Protein AF-A0A9Q9M0I2-F1 (afdb_monomer_lite)

pLDDT: mean 73.93, std 18.13, range [34.41, 91.62]

Radius of gyration: 21.25 Å; chains: 1; bounding box: 52×41×53 Å

Sequence (159 aa):
MTTYVATAPDGSEHTRKTDRTYSHAVLLEGKDGWTAVCFCGRLDLAQKKQGEHPGSIFVEVRELGATDADETKTEAAEYAEQANHEAEDAAEDDKPKLTISRLTEKLLMDETLGYAEIVDRVVAEFPDAKTTTRSVASVAAVLRKKGTPVPTRRKSAKS

Organism: NCBI:txid154981

Secondary structure (DSSP, 8-state):
-EEEEEE-TTS-EEEEEESS---EEEEEEETTEEEEEEEESSHHHHHHHHHHSTTEEEEEEEETT----------------------------SS----HHHHHHHHHT-TT--HHHHHHHHHHH-TT----HHHHHHHHHHHHHTT------PPPP--

Foldseek 3Di:
DWKKWFADPVRDIDIDDDPDDFFKWKWAQDPVGIDTPDTHNDPVVNVVVCVVHPRIDMGTMDTPPPDDDDDDDDDDDDDDDDDPDDDDDDDDDPDPDDDLLNQLVVVQQPPVDDLVNSQVVSCVVPVVDPDDSVNSVVSLVVCVVVVNPGDDDDPPDDD

Structure (mmCIF, N/CA/C/O backbone):
data_AF-A0A9Q9M0I2-F1
#
_entry.id   AF-A0A9Q9M0I2-F1
#
loop_
_atom_site.group_PDB
_atom_site.id
_atom_site.type_symbol
_atom_site.label_atom_id
_atom_site.label_alt_id
_atom_site.label_comp_id
_atom_site.label_asym_id
_atom_site.label_entity_id
_atom_site.label_seq_id
_atom_site.pdbx_PDB_ins_code
_atom_site.Cartn_x
_atom_site.Cartn_y
_atom_site.Cartn_z
_atom_site.occupancy
_atom_site.B_iso_or_equiv
_atom_site.auth_seq_id
_atom_site.auth_comp_id
_atom_site.auth_asym_id
_atom_site.auth_atom_id
_atom_site.pdbx_PDB_model_num
ATOM 1 N N . MET A 1 1 ? 19.546 -13.681 -3.321 1.00 73.75 1 MET A N 1
ATOM 2 C CA . MET A 1 1 ? 19.925 -12.263 -3.440 1.00 73.75 1 MET A CA 1
ATOM 3 C C . MET A 1 1 ? 19.512 -11.724 -4.795 1.00 73.75 1 MET A C 1
ATOM 5 O O . MET A 1 1 ? 20.138 -12.038 -5.802 1.00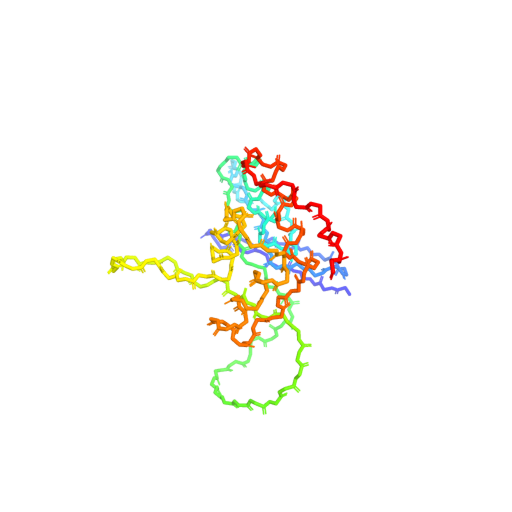 73.75 1 MET A O 1
ATOM 9 N N . THR A 1 2 ? 18.441 -10.948 -4.794 1.00 87.06 2 THR A N 1
ATOM 10 C CA . THR A 1 2 ? 17.834 -10.319 -5.963 1.00 87.06 2 THR A CA 1
ATOM 11 C C . THR A 1 2 ? 18.390 -8.907 -6.119 1.00 87.06 2 THR A C 1
ATOM 13 O O . THR A 1 2 ? 18.677 -8.226 -5.127 1.00 87.06 2 THR A O 1
ATOM 16 N N . THR A 1 3 ? 18.587 -8.470 -7.358 1.00 90.88 3 THR A N 1
ATOM 17 C CA . THR A 1 3 ? 18.963 -7.088 -7.664 1.00 90.88 3 THR A CA 1
ATOM 18 C C . THR A 1 3 ? 17.713 -6.350 -8.104 1.00 90.88 3 THR A C 1
ATOM 20 O O . THR A 1 3 ? 17.078 -6.739 -9.070 1.00 90.88 3 THR A O 1
ATOM 23 N N . TYR A 1 4 ? 17.367 -5.289 -7.397 1.00 89.44 4 TYR A N 1
ATOM 24 C CA . TYR A 1 4 ? 16.225 -4.435 -7.683 1.00 89.44 4 TYR A CA 1
ATOM 25 C C . TYR A 1 4 ? 16.685 -3.159 -8.391 1.00 89.44 4 TYR A C 1
ATOM 27 O O . TYR A 1 4 ? 17.732 -2.626 -8.024 1.00 89.44 4 TYR A O 1
ATOM 35 N N . VAL A 1 5 ? 15.916 -2.666 -9.363 1.00 91.56 5 VAL A N 1
ATOM 36 C CA . VAL A 1 5 ? 16.189 -1.459 -10.160 1.00 91.56 5 VAL A CA 1
ATOM 37 C C . VAL A 1 5 ? 15.023 -0.494 -10.037 1.00 91.56 5 VAL A C 1
ATOM 39 O O . VAL A 1 5 ? 13.878 -0.875 -10.268 1.00 91.56 5 VAL A O 1
ATOM 42 N N . ALA A 1 6 ? 15.328 0.750 -9.700 1.00 90.50 6 ALA A N 1
ATOM 43 C CA . ALA A 1 6 ? 14.416 1.879 -9.745 1.00 90.50 6 ALA A CA 1
ATOM 44 C C . ALA A 1 6 ? 14.877 2.832 -10.850 1.00 90.50 6 ALA A C 1
ATOM 46 O O . ALA A 1 6 ? 16.042 3.231 -10.851 1.00 90.50 6 ALA A O 1
ATOM 47 N N . THR A 1 7 ? 13.983 3.197 -11.763 1.00 91.12 7 THR A N 1
ATOM 48 C CA . THR A 1 7 ? 14.292 4.113 -12.868 1.00 91.12 7 THR A CA 1
ATOM 49 C C . THR A 1 7 ? 13.676 5.474 -12.578 1.00 91.12 7 THR A C 1
ATOM 51 O O . THR A 1 7 ? 12.480 5.577 -12.307 1.00 91.12 7 THR A O 1
ATOM 54 N N . ALA A 1 8 ? 14.500 6.514 -12.589 1.00 89.88 8 ALA A N 1
ATOM 55 C CA . ALA A 1 8 ? 14.071 7.892 -12.429 1.00 89.88 8 ALA A CA 1
ATOM 56 C C . ALA A 1 8 ? 13.437 8.446 -13.724 1.00 89.88 8 ALA A C 1
ATOM 58 O O . ALA A 1 8 ? 13.625 7.872 -14.799 1.00 89.88 8 ALA A O 1
ATOM 59 N N . PRO A 1 9 ? 12.715 9.583 -13.667 1.00 84.94 9 PRO A N 1
ATOM 60 C CA . PRO A 1 9 ? 12.066 10.188 -14.832 1.00 84.94 9 PRO A CA 1
ATOM 61 C C . PRO A 1 9 ? 13.034 10.629 -15.937 1.00 84.94 9 PRO A C 1
ATOM 63 O O . PRO A 1 9 ? 12.634 10.735 -17.091 1.00 84.94 9 PRO A O 1
ATOM 66 N N . ASP A 1 10 ? 14.300 10.882 -15.598 1.00 85.75 10 ASP A N 1
ATOM 67 C CA . ASP A 1 10 ? 15.369 11.206 -16.551 1.00 85.75 10 ASP A CA 1
ATOM 68 C C . ASP A 1 10 ? 16.002 9.958 -17.201 1.00 85.75 10 ASP A C 1
ATOM 70 O O . ASP A 1 10 ? 16.924 10.076 -18.007 1.00 85.75 10 ASP A O 1
ATOM 74 N N . GLY A 1 11 ? 15.516 8.762 -16.853 1.00 85.19 11 GLY A N 1
ATOM 75 C CA . GLY A 1 11 ? 16.044 7.479 -17.305 1.00 85.19 11 GLY A CA 1
ATOM 76 C C . GLY A 1 11 ? 17.238 6.970 -16.496 1.00 85.19 11 GLY A C 1
ATOM 77 O O . GLY A 1 11 ? 17.747 5.891 -16.803 1.00 85.19 11 GLY A O 1
ATOM 78 N N . SER A 1 12 ? 17.694 7.693 -15.467 1.00 86.38 12 SER A N 1
ATOM 79 C CA . SER A 1 12 ? 18.772 7.212 -14.601 1.00 86.38 12 SER A CA 1
ATOM 80 C C . SER A 1 12 ? 18.313 6.016 -13.759 1.00 86.38 12 SER A C 1
ATOM 82 O O . SER A 1 12 ? 17.190 5.966 -13.254 1.00 86.38 12 SER A O 1
ATOM 84 N N . GLU A 1 13 ? 19.175 5.007 -13.632 1.00 91.44 13 GLU A N 1
ATOM 85 C CA . GLU A 1 13 ? 18.857 3.770 -12.918 1.00 91.44 13 GLU A CA 1
ATOM 86 C C . GLU A 1 13 ? 19.572 3.694 -11.567 1.00 91.44 13 GLU A C 1
ATOM 88 O O . GLU A 1 13 ? 20.779 3.918 -11.450 1.00 91.44 13 GLU A O 1
ATOM 93 N N . HIS A 1 14 ? 18.831 3.289 -10.539 1.00 89.06 14 HIS A N 1
ATOM 94 C CA . HIS A 1 14 ? 19.342 3.047 -9.197 1.00 89.06 14 HIS A CA 1
ATOM 95 C C . HIS A 1 14 ? 19.117 1.598 -8.795 1.00 89.06 14 HIS A C 1
ATOM 97 O O . HIS A 1 14 ? 17.990 1.105 -8.818 1.00 89.06 14 HIS A O 1
ATOM 103 N N . THR A 1 15 ? 20.182 0.916 -8.374 1.00 91.62 15 THR A N 1
ATOM 104 C CA . THR A 1 15 ? 20.125 -0.515 -8.072 1.00 91.62 15 THR A CA 1
ATOM 105 C C . THR A 1 15 ? 20.346 -0.825 -6.598 1.00 91.62 15 THR A C 1
ATOM 107 O O . THR A 1 15 ? 21.097 -0.149 -5.892 1.00 91.62 15 THR A O 1
ATOM 110 N N . ARG A 1 16 ? 19.691 -1.883 -6.110 1.00 87.56 16 ARG A N 1
ATOM 111 C CA . ARG A 1 16 ? 19.895 -2.411 -4.759 1.00 87.56 16 ARG A CA 1
ATOM 112 C C . ARG A 1 16 ? 19.866 -3.929 -4.747 1.00 87.56 16 ARG A C 1
ATOM 114 O O . ARG A 1 16 ? 18.861 -4.547 -5.077 1.00 87.56 16 ARG A O 1
ATOM 121 N N . LYS A 1 17 ? 20.958 -4.534 -4.282 1.00 90.12 17 LYS A N 1
ATOM 122 C CA . LYS A 1 17 ? 21.069 -5.983 -4.102 1.00 90.12 17 LYS A CA 1
ATOM 123 C C . LYS A 1 17 ? 20.639 -6.376 -2.688 1.00 90.12 17 LYS A C 1
ATOM 125 O O . LYS A 1 17 ? 21.165 -5.839 -1.712 1.00 90.12 17 LYS A O 1
ATOM 130 N N . THR A 1 18 ? 19.689 -7.294 -2.549 1.00 86.81 18 THR A N 1
ATOM 131 C CA . THR A 1 18 ? 19.194 -7.741 -1.238 1.00 86.81 18 THR A CA 1
ATOM 132 C C . THR A 1 18 ? 18.500 -9.102 -1.321 1.00 86.81 18 THR A C 1
ATOM 134 O O . THR A 1 18 ? 18.158 -9.568 -2.401 1.00 86.81 18 THR A O 1
ATOM 137 N N . ASP A 1 19 ? 18.279 -9.754 -0.184 1.00 86.56 19 ASP A N 1
ATOM 138 C CA . ASP A 1 19 ? 17.409 -10.934 -0.074 1.00 86.56 19 ASP A CA 1
ATOM 139 C C . ASP A 1 19 ? 15.972 -10.566 0.338 1.00 86.56 19 ASP A C 1
ATOM 141 O O . ASP A 1 19 ? 15.131 -11.440 0.515 1.00 86.56 19 ASP A O 1
ATOM 145 N N . ARG A 1 20 ? 15.683 -9.269 0.522 1.00 85.06 20 ARG A N 1
ATOM 146 C CA . ARG A 1 20 ? 14.341 -8.757 0.824 1.00 85.06 20 ARG A CA 1
ATOM 147 C C . ARG A 1 20 ? 13.602 -8.385 -0.453 1.00 85.06 20 ARG A C 1
ATOM 149 O O . ARG A 1 20 ? 14.201 -7.807 -1.349 1.00 85.06 20 ARG A O 1
ATOM 156 N N . THR A 1 21 ? 12.295 -8.609 -0.477 1.00 86.50 21 THR A N 1
ATOM 157 C CA . THR A 1 21 ? 11.451 -8.192 -1.597 1.00 86.50 21 THR A CA 1
ATOM 158 C C . THR A 1 21 ? 11.156 -6.697 -1.538 1.00 86.50 21 THR A C 1
ATOM 160 O O . THR A 1 21 ? 10.686 -6.181 -0.516 1.00 86.50 21 THR A O 1
ATOM 163 N N . TYR A 1 22 ? 11.431 -6.003 -2.639 1.00 86.75 22 TYR A N 1
ATOM 164 C CA . TYR A 1 22 ? 11.106 -4.597 -2.826 1.00 86.75 22 TYR A CA 1
ATOM 165 C C . TYR A 1 22 ? 10.186 -4.426 -4.028 1.00 86.75 22 TYR A C 1
ATOM 167 O O . TYR A 1 22 ? 10.393 -5.028 -5.068 1.00 86.75 22 TYR A O 1
ATOM 175 N N . SER A 1 23 ? 9.173 -3.586 -3.856 1.00 87.50 23 SER A N 1
ATOM 176 C CA . SER A 1 23 ? 8.171 -3.267 -4.884 1.00 87.50 23 SER A CA 1
ATOM 177 C C . SER A 1 23 ? 8.286 -1.820 -5.363 1.00 87.50 23 SER A C 1
ATOM 179 O O . SER A 1 23 ? 7.927 -1.500 -6.483 1.00 87.50 23 SER A O 1
ATOM 181 N N . HIS A 1 24 ? 8.776 -0.935 -4.490 1.00 91.50 24 HIS A N 1
ATOM 182 C CA . HIS A 1 24 ? 8.769 0.509 -4.688 1.00 91.50 24 HIS A CA 1
ATOM 183 C C . HIS A 1 24 ? 10.096 1.108 -4.217 1.00 91.50 24 HIS A C 1
ATOM 185 O O . HIS A 1 24 ? 10.725 0.590 -3.291 1.00 91.50 24 HIS A O 1
ATOM 191 N N . ALA A 1 25 ? 10.511 2.218 -4.810 1.00 91.50 25 ALA A N 1
ATOM 192 C CA . ALA A 1 25 ? 11.647 3.012 -4.365 1.00 91.50 25 ALA A CA 1
ATOM 193 C C . ALA A 1 25 ? 11.257 4.483 -4.317 1.00 91.50 25 ALA A C 1
ATOM 195 O O . ALA A 1 25 ? 10.464 4.936 -5.130 1.00 91.50 25 ALA A O 1
ATOM 196 N N . VAL A 1 26 ? 11.810 5.218 -3.358 1.00 91.19 26 VAL A N 1
ATOM 197 C CA . VAL A 1 26 ? 11.640 6.669 -3.255 1.00 91.19 26 VAL A CA 1
ATOM 198 C C . VAL A 1 26 ? 12.889 7.323 -3.816 1.00 91.19 26 VAL A C 1
ATOM 200 O O . VAL A 1 26 ? 13.991 7.058 -3.327 1.00 91.19 26 VAL A O 1
ATOM 203 N N . LEU A 1 27 ? 12.704 8.155 -4.834 1.00 91.56 27 LEU A N 1
ATOM 204 C CA . LEU A 1 27 ? 13.754 8.898 -5.511 1.00 91.56 27 LEU A CA 1
ATOM 205 C C . LEU A 1 27 ? 13.605 10.385 -5.204 1.00 91.56 27 LEU A C 1
ATOM 207 O O . LEU A 1 27 ? 12.494 10.907 -5.174 1.00 91.56 27 LEU A O 1
ATOM 211 N N . LEU A 1 28 ? 14.720 11.066 -4.979 1.00 90.62 28 LEU A N 1
ATOM 212 C CA . LEU A 1 28 ? 14.764 12.499 -4.720 1.00 90.62 28 LEU A CA 1
ATOM 213 C C . LEU A 1 28 ? 15.649 13.176 -5.759 1.00 90.62 28 LEU A C 1
ATOM 215 O O . LEU A 1 28 ? 16.792 12.759 -5.965 1.00 90.62 28 LEU A O 1
ATOM 219 N N . GLU A 1 29 ? 15.118 14.225 -6.378 1.00 88.94 29 GLU A N 1
ATOM 220 C CA . GLU A 1 29 ? 15.871 15.091 -7.277 1.00 88.94 29 GLU A CA 1
ATOM 221 C C . GLU A 1 29 ? 16.819 15.980 -6.459 1.00 88.94 29 GLU A C 1
ATOM 223 O O . GLU A 1 29 ? 16.404 16.762 -5.600 1.00 88.94 29 GLU A O 1
ATOM 228 N N . GLY A 1 30 ? 18.118 15.811 -6.689 1.00 85.25 30 GLY A N 1
ATOM 229 C CA . GLY A 1 30 ? 19.178 16.626 -6.116 1.00 85.25 30 GLY A CA 1
ATOM 230 C C . GLY A 1 30 ? 19.831 17.527 -7.162 1.00 85.25 30 GLY A C 1
ATOM 231 O O . GLY A 1 30 ? 19.490 17.517 -8.340 1.00 85.25 30 GLY A O 1
ATOM 232 N N . LYS A 1 31 ? 20.837 18.295 -6.732 1.00 82.44 31 LYS A N 1
ATOM 233 C CA . LYS A 1 31 ? 21.623 19.165 -7.629 1.00 82.44 31 LYS A CA 1
ATOM 234 C C . LYS A 1 31 ? 22.406 18.386 -8.690 1.00 82.44 31 LYS A C 1
ATOM 236 O O . LYS A 1 31 ? 22.681 18.930 -9.751 1.00 82.44 31 LYS A O 1
ATOM 241 N N . ASP A 1 32 ? 22.740 17.136 -8.385 1.00 83.62 32 ASP A N 1
ATOM 242 C CA . ASP A 1 32 ? 23.545 16.242 -9.220 1.00 83.62 32 ASP A CA 1
ATOM 243 C C . ASP A 1 32 ? 22.687 15.169 -9.924 1.00 83.62 32 ASP A C 1
ATOM 245 O O . ASP A 1 32 ? 23.218 14.167 -10.400 1.00 83.62 32 ASP A O 1
ATOM 249 N N . GLY A 1 33 ? 21.362 15.365 -9.976 1.00 85.69 33 GLY A N 1
ATOM 250 C CA . GLY A 1 33 ? 20.400 14.429 -10.561 1.00 85.69 33 GLY A CA 1
ATOM 251 C C . GLY A 1 33 ? 19.592 13.650 -9.523 1.00 85.69 33 GLY A C 1
ATOM 252 O O . GLY A 1 33 ? 19.552 13.994 -8.337 1.00 85.69 33 GLY A O 1
ATOM 253 N N . TRP A 1 34 ? 18.907 12.603 -9.979 1.00 89.62 34 TRP A N 1
ATOM 254 C CA . TRP A 1 34 ? 18.066 11.768 -9.125 1.00 89.62 34 TRP A CA 1
ATOM 255 C C . TRP A 1 34 ? 18.897 10.859 -8.222 1.00 89.62 34 TRP A C 1
ATOM 257 O O . TRP A 1 34 ? 19.976 10.386 -8.577 1.00 89.62 34 TRP A O 1
ATOM 267 N N . THR A 1 35 ? 18.394 10.623 -7.011 1.00 89.25 35 THR A N 1
ATOM 268 C CA . THR A 1 35 ? 19.036 9.751 -6.024 1.00 89.25 35 THR A CA 1
ATOM 269 C C . THR A 1 35 ? 18.016 8.851 -5.345 1.00 89.25 35 THR A C 1
ATOM 271 O O . THR A 1 35 ? 16.942 9.299 -4.947 1.00 89.25 35 THR A O 1
ATOM 274 N N . ALA A 1 36 ? 18.349 7.571 -5.168 1.00 88.56 36 ALA A N 1
ATOM 275 C CA . ALA A 1 36 ? 17.497 6.644 -4.431 1.00 88.56 36 ALA A CA 1
ATOM 276 C C . ALA A 1 36 ? 17.643 6.828 -2.916 1.00 88.56 36 ALA A C 1
ATOM 278 O O . ALA A 1 36 ? 18.658 6.473 -2.319 1.00 88.56 36 ALA A O 1
ATOM 279 N N . VAL A 1 37 ? 16.584 7.332 -2.286 1.00 88.75 37 VAL A N 1
ATOM 280 C CA . VAL A 1 37 ? 16.507 7.560 -0.839 1.00 88.75 37 VAL A CA 1
ATOM 281 C C . VAL A 1 37 ? 16.220 6.259 -0.098 1.00 88.75 37 VAL A C 1
ATOM 283 O O . VAL A 1 37 ? 16.854 5.946 0.912 1.00 88.75 37 VAL A O 1
ATOM 286 N N . CYS A 1 38 ? 15.254 5.471 -0.577 1.00 89.00 38 CYS A N 1
ATOM 287 C CA . CYS A 1 38 ? 14.963 4.168 0.010 1.00 89.00 38 CYS A CA 1
ATOM 288 C C . CYS A 1 38 ? 14.290 3.204 -0.970 1.00 89.00 38 CYS A C 1
ATOM 290 O O . CYS A 1 38 ? 13.665 3.616 -1.937 1.00 89.00 38 CYS A O 1
ATOM 292 N N . PHE A 1 39 ? 14.389 1.909 -0.663 1.00 90.06 39 PHE A N 1
ATOM 293 C CA . PHE A 1 39 ? 13.610 0.847 -1.302 1.00 90.06 39 PHE A CA 1
ATOM 294 C C . PHE A 1 39 ? 12.639 0.271 -0.270 1.00 90.06 39 PHE A C 1
ATOM 296 O O . PHE A 1 39 ? 13.025 0.014 0.877 1.00 90.06 39 PHE A O 1
ATOM 303 N N . CYS A 1 40 ? 11.391 0.080 -0.683 1.00 89.44 40 CYS A N 1
ATOM 304 C CA . CYS A 1 40 ? 10.254 -0.301 0.138 1.00 89.44 40 CYS A CA 1
ATOM 305 C C . CYS A 1 40 ? 9.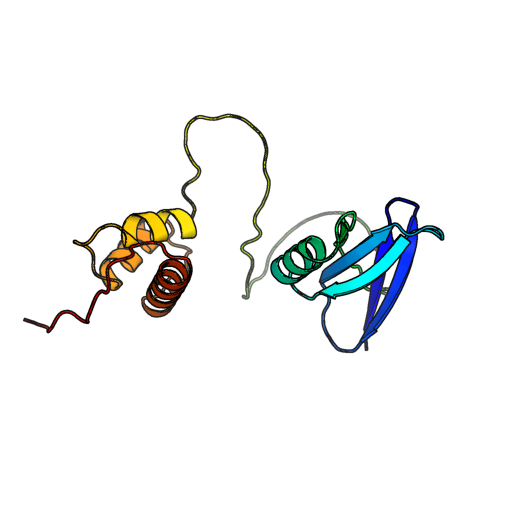504 -1.491 -0.481 1.00 89.44 40 CYS A C 1
ATOM 307 O O . CYS A 1 40 ? 9.225 -1.539 -1.676 1.00 89.44 40 CYS A O 1
ATOM 309 N N . GLY A 1 41 ? 9.149 -2.467 0.356 1.00 84.75 41 GLY A N 1
ATOM 310 C CA . GLY A 1 41 ? 8.356 -3.635 -0.055 1.00 84.75 41 GLY A CA 1
ATOM 311 C C . GLY A 1 41 ? 6.843 -3.403 -0.024 1.00 84.75 41 GLY A C 1
ATOM 312 O O . GLY A 1 41 ? 6.090 -4.343 -0.222 1.00 84.75 41 GLY A O 1
ATOM 313 N N . ARG A 1 42 ? 6.393 -2.186 0.312 1.00 84.12 42 ARG A N 1
ATOM 314 C CA . ARG A 1 42 ? 4.976 -1.803 0.381 1.00 84.12 42 ARG A CA 1
ATOM 315 C C . ARG A 1 42 ? 4.793 -0.352 -0.044 1.00 84.12 42 ARG A C 1
ATOM 317 O O . ARG A 1 42 ? 5.613 0.488 0.344 1.00 84.12 42 ARG A O 1
ATOM 324 N N . LEU A 1 43 ? 3.693 -0.076 -0.741 1.00 81.75 43 LEU A N 1
ATOM 325 C CA . LEU A 1 43 ? 3.318 1.259 -1.208 1.00 81.75 43 LEU A CA 1
ATOM 326 C C . LEU A 1 43 ? 3.134 2.245 -0.044 1.00 81.75 43 LEU A C 1
ATOM 328 O O . LEU A 1 43 ? 3.750 3.306 -0.050 1.00 81.75 43 LEU A O 1
ATOM 332 N N . ASP A 1 44 ? 2.422 1.855 1.019 1.00 85.25 44 ASP A N 1
ATOM 333 C CA . ASP A 1 44 ? 2.204 2.713 2.201 1.00 85.25 44 ASP A CA 1
ATOM 334 C C . ASP A 1 44 ? 3.513 3.221 2.823 1.00 85.25 44 ASP A C 1
ATOM 336 O O . ASP A 1 44 ? 3.611 4.342 3.327 1.00 85.25 44 ASP A O 1
ATOM 340 N N . LEU A 1 45 ? 4.540 2.363 2.831 1.00 83.62 45 LEU A N 1
ATOM 341 C CA . LEU A 1 45 ? 5.839 2.705 3.398 1.00 83.62 45 LEU A CA 1
ATOM 342 C C . LEU A 1 45 ? 6.599 3.664 2.479 1.00 83.62 45 LEU A C 1
ATOM 344 O O . LEU A 1 45 ? 7.249 4.577 2.985 1.00 83.62 45 LEU A O 1
ATOM 348 N N . ALA A 1 46 ? 6.486 3.476 1.161 1.00 85.38 46 ALA A N 1
ATOM 349 C CA . ALA A 1 46 ? 7.055 4.379 0.169 1.00 85.38 46 ALA A CA 1
ATOM 350 C C . ALA A 1 46 ? 6.392 5.762 0.237 1.00 85.38 46 ALA A C 1
ATOM 352 O O . ALA A 1 46 ? 7.103 6.753 0.348 1.00 85.38 46 ALA A O 1
ATOM 353 N N . GLN A 1 47 ? 5.060 5.838 0.299 1.00 85.06 47 GLN A N 1
ATOM 354 C CA . GLN A 1 47 ? 4.320 7.100 0.430 1.00 85.06 47 GLN A CA 1
ATOM 355 C C . GLN A 1 47 ? 4.638 7.828 1.739 1.00 85.06 47 GLN A C 1
ATOM 357 O O . GLN A 1 47 ? 4.879 9.035 1.752 1.00 85.06 47 GLN A O 1
ATOM 362 N N . LYS A 1 48 ? 4.719 7.094 2.857 1.00 86.94 48 LYS A N 1
ATOM 363 C CA . LYS A 1 48 ? 5.157 7.683 4.128 1.00 86.94 48 LYS A CA 1
ATOM 364 C C . LYS A 1 48 ? 6.558 8.285 4.005 1.00 86.94 48 LYS A C 1
ATOM 366 O O . LYS A 1 48 ? 6.794 9.381 4.502 1.00 86.94 48 LYS A O 1
ATOM 371 N N . LYS A 1 49 ? 7.481 7.564 3.364 1.00 83.81 49 LYS A N 1
ATOM 372 C CA . LYS A 1 49 ? 8.853 8.030 3.146 1.00 83.81 49 LYS A CA 1
ATOM 373 C C . LYS A 1 49 ? 8.903 9.213 2.187 1.00 83.81 49 LYS A C 1
ATOM 375 O O . LYS A 1 49 ? 9.642 10.149 2.450 1.00 83.81 49 LYS A O 1
ATOM 380 N N . GLN A 1 50 ? 8.071 9.226 1.155 1.00 83.56 50 GLN A N 1
ATOM 381 C CA . GLN A 1 50 ? 7.930 10.363 0.255 1.00 83.56 50 GLN A CA 1
ATOM 382 C C . GLN A 1 50 ? 7.506 11.630 1.015 1.00 83.56 50 GLN A C 1
ATOM 384 O O . GLN A 1 50 ? 8.095 12.689 0.831 1.00 83.56 50 GLN A O 1
ATOM 389 N N . GLY A 1 51 ? 6.550 11.515 1.943 1.00 81.81 51 GLY A N 1
ATOM 390 C CA . GLY A 1 51 ? 6.124 12.635 2.789 1.00 81.81 51 GLY A CA 1
ATOM 391 C C . GLY A 1 51 ? 7.221 13.193 3.710 1.00 81.81 51 GLY A C 1
ATOM 392 O O . GLY A 1 51 ? 7.157 14.357 4.095 1.00 81.81 51 GLY A O 1
ATOM 393 N N . GLU A 1 52 ? 8.241 12.396 4.046 1.00 89.62 52 GLU A N 1
ATOM 394 C CA . GLU A 1 52 ? 9.420 12.844 4.807 1.00 89.62 52 GLU A CA 1
ATOM 395 C C . GLU A 1 52 ? 10.435 13.603 3.921 1.00 89.62 52 GLU A C 1
ATOM 397 O O . GLU A 1 52 ? 11.293 14.315 4.446 1.00 89.62 52 GLU A O 1
ATOM 402 N N . HIS A 1 53 ? 10.330 13.486 2.591 1.00 82.25 53 HIS A N 1
ATOM 403 C CA . HIS A 1 53 ? 11.259 14.056 1.614 1.00 82.25 53 HIS A CA 1
ATOM 404 C C . HIS A 1 53 ? 10.509 14.916 0.576 1.00 82.25 53 HIS A C 1
ATOM 406 O O . HIS A 1 53 ? 10.108 14.406 -0.474 1.00 82.25 53 HIS A O 1
ATOM 412 N N . PRO A 1 54 ? 10.306 16.224 0.824 1.00 82.00 54 PRO A N 1
ATOM 413 C CA . PRO A 1 54 ? 9.621 17.097 -0.128 1.00 82.00 54 PRO A CA 1
ATOM 414 C C . PRO A 1 54 ? 10.368 17.139 -1.469 1.00 82.00 54 PRO A C 1
ATOM 416 O O . PRO A 1 54 ? 11.588 17.282 -1.494 1.00 82.00 54 PRO A O 1
ATOM 419 N N . GLY A 1 55 ? 9.630 16.998 -2.574 1.00 81.75 55 GLY A N 1
ATOM 420 C CA . GLY A 1 55 ? 10.203 16.890 -3.923 1.00 81.75 55 GLY A CA 1
ATOM 421 C C . GLY A 1 55 ? 10.648 15.477 -4.315 1.00 81.75 55 GLY A C 1
ATOM 422 O O . GLY A 1 55 ? 11.180 15.290 -5.403 1.00 81.75 55 GLY A O 1
ATOM 423 N N . SER A 1 56 ? 10.428 14.475 -3.458 1.00 87.50 56 SER A N 1
ATOM 424 C CA . SER A 1 56 ? 10.634 13.078 -3.838 1.00 87.50 56 SER A CA 1
ATOM 425 C C . SER A 1 56 ? 9.433 12.497 -4.582 1.00 87.50 56 SER A C 1
ATOM 427 O O . SER A 1 56 ? 8.276 12.873 -4.365 1.00 87.50 56 SER A O 1
ATOM 429 N N . ILE A 1 57 ? 9.724 11.528 -5.437 1.00 83.94 57 ILE A N 1
ATOM 430 C CA . ILE A 1 57 ? 8.749 10.670 -6.103 1.00 83.94 57 ILE A CA 1
ATOM 431 C C . ILE A 1 57 ? 8.928 9.247 -5.591 1.00 83.94 57 ILE A C 1
ATOM 433 O O . ILE A 1 57 ? 10.000 8.886 -5.100 1.00 83.94 57 ILE A O 1
ATOM 437 N N . PHE A 1 58 ? 7.908 8.414 -5.741 1.00 87.12 58 PHE A N 1
ATOM 438 C CA . PHE A 1 58 ? 8.100 6.973 -5.668 1.00 87.12 58 PHE A CA 1
ATOM 439 C C . PHE A 1 58 ? 7.931 6.366 -7.058 1.00 87.12 58 PHE A C 1
ATOM 441 O O . PHE A 1 58 ? 7.131 6.844 -7.856 1.00 87.12 58 PHE A O 1
ATOM 448 N N . VAL A 1 59 ? 8.704 5.323 -7.336 1.00 86.75 59 VAL A N 1
ATOM 449 C CA . VAL A 1 59 ? 8.664 4.562 -8.585 1.00 86.75 59 VAL A CA 1
ATOM 450 C C . VAL A 1 59 ? 8.548 3.080 -8.269 1.00 86.75 59 VAL A C 1
ATOM 452 O O . VAL A 1 59 ? 9.004 2.624 -7.212 1.00 86.75 59 VAL A O 1
ATOM 455 N N . GLU A 1 60 ? 7.940 2.332 -9.180 1.00 87.81 60 GLU A N 1
ATOM 456 C CA . GLU A 1 60 ? 7.956 0.877 -9.119 1.00 87.81 60 GLU A CA 1
ATOM 457 C C . GLU A 1 60 ? 9.361 0.346 -9.382 1.00 87.81 60 GLU A C 1
ATOM 459 O O . GLU A 1 60 ? 10.174 0.938 -10.096 1.00 87.81 60 GLU A O 1
ATOM 464 N N . VAL A 1 61 ? 9.658 -0.774 -8.738 1.00 88.00 61 VAL A N 1
ATOM 465 C CA . VAL A 1 61 ? 10.975 -1.386 -8.770 1.00 88.00 61 VAL A CA 1
ATOM 466 C C . VAL A 1 61 ? 10.874 -2.716 -9.486 1.00 88.00 61 VAL A C 1
ATOM 468 O O . VAL A 1 61 ? 10.079 -3.572 -9.109 1.00 88.00 61 VAL A O 1
ATOM 471 N N . ARG A 1 62 ? 11.741 -2.908 -10.476 1.00 87.31 62 ARG A N 1
ATOM 472 C CA . ARG A 1 62 ? 11.851 -4.155 -11.236 1.00 87.31 62 ARG A CA 1
ATOM 473 C C . ARG A 1 62 ? 13.037 -4.986 -10.770 1.00 87.31 62 ARG A C 1
ATOM 475 O O . ARG A 1 62 ? 14.040 -4.450 -10.300 1.00 87.31 62 ARG A O 1
ATOM 482 N N . GLU A 1 63 ? 12.950 -6.299 -10.913 1.00 88.50 63 GLU A N 1
ATOM 483 C CA . GLU A 1 63 ? 14.070 -7.199 -10.636 1.00 88.50 63 GLU A CA 1
ATOM 484 C C . GLU A 1 63 ? 14.998 -7.269 -11.860 1.00 88.50 63 GLU A C 1
ATOM 486 O O . GLU A 1 63 ? 14.583 -7.658 -12.950 1.00 88.50 63 GLU A O 1
ATOM 491 N N . LEU A 1 64 ? 16.270 -6.889 -11.696 1.00 76.50 64 LEU A N 1
ATOM 492 C CA . LEU A 1 64 ? 17.301 -7.000 -12.729 1.00 76.50 64 LEU A CA 1
ATOM 493 C C . LEU A 1 64 ? 17.607 -8.488 -12.959 1.00 76.50 64 LEU A C 1
ATOM 495 O O . LEU A 1 64 ? 18.351 -9.100 -12.188 1.00 76.50 64 LEU A O 1
ATOM 499 N N . GLY A 1 65 ? 17.008 -9.063 -14.003 1.00 58.81 65 GLY A N 1
ATOM 500 C CA . GLY A 1 65 ? 17.106 -10.489 -14.332 1.00 58.81 65 GLY A CA 1
ATOM 501 C C . GLY A 1 65 ? 15.764 -11.176 -14.591 1.00 58.81 65 GLY A C 1
ATOM 502 O O . GLY A 1 65 ? 15.768 -12.324 -15.026 1.00 58.81 65 GLY A O 1
ATOM 503 N N . ALA A 1 66 ? 14.634 -10.489 -14.386 1.00 51.06 66 ALA A N 1
ATOM 504 C CA . ALA A 1 66 ? 13.383 -10.878 -15.023 1.00 51.06 66 ALA A CA 1
ATOM 505 C C . ALA A 1 66 ? 13.530 -10.573 -16.518 1.00 51.06 66 ALA A C 1
ATOM 507 O O . ALA A 1 66 ? 13.453 -9.425 -16.943 1.00 51.06 66 ALA A O 1
ATOM 508 N N . THR A 1 67 ? 13.889 -11.584 -17.304 1.00 37.19 67 THR A N 1
ATOM 509 C CA . THR A 1 67 ? 13.927 -11.474 -18.759 1.00 37.19 67 THR A CA 1
ATOM 510 C C . THR A 1 67 ? 12.520 -11.160 -19.249 1.00 37.19 67 THR A C 1
ATOM 512 O O . THR A 1 67 ? 11.650 -12.027 -19.185 1.00 37.19 67 THR A O 1
ATOM 515 N N . ASP A 1 68 ? 12.315 -9.933 -19.723 1.00 42.72 68 ASP A N 1
ATOM 516 C CA . ASP A 1 68 ? 11.234 -9.574 -20.635 1.00 42.72 68 ASP A CA 1
ATOM 517 C C . ASP A 1 68 ? 11.224 -10.580 -21.794 1.00 42.72 68 ASP A C 1
ATOM 519 O O . ASP A 1 68 ? 12.104 -10.583 -22.657 1.00 42.72 68 ASP A O 1
ATOM 523 N N . ALA A 1 69 ? 10.243 -11.473 -21.771 1.00 38.53 69 ALA A N 1
ATOM 524 C CA . ALA A 1 69 ? 9.842 -12.284 -22.902 1.00 38.53 69 ALA A CA 1
ATOM 525 C C . ALA A 1 69 ? 8.325 -12.149 -23.024 1.00 38.53 69 ALA A C 1
ATOM 527 O O . ALA A 1 69 ? 7.587 -12.944 -22.456 1.00 38.53 69 ALA A O 1
ATOM 528 N N . ASP A 1 70 ? 7.945 -11.083 -23.726 1.00 39.75 70 ASP A N 1
ATOM 529 C CA . ASP A 1 70 ? 6.914 -11.028 -24.764 1.00 39.75 70 ASP A CA 1
ATOM 530 C C . ASP A 1 70 ? 5.459 -11.418 -24.434 1.00 39.75 70 ASP A C 1
ATOM 532 O O . ASP A 1 70 ? 5.119 -12.168 -23.525 1.00 39.75 70 ASP A O 1
ATOM 536 N N . GLU A 1 71 ? 4.573 -10.810 -25.206 1.00 49.75 71 GLU A N 1
ATOM 537 C CA . GLU A 1 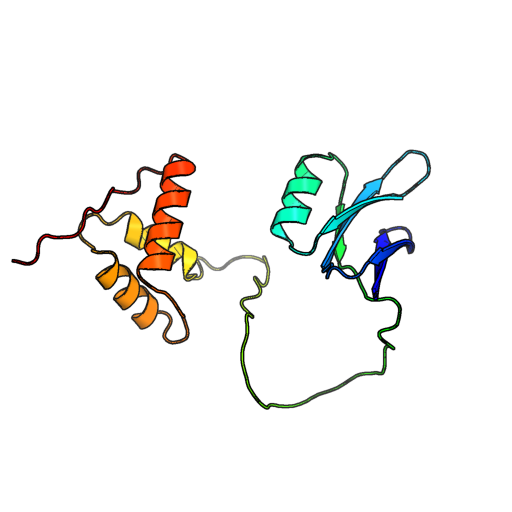71 ? 3.160 -10.593 -24.958 1.00 49.75 71 GLU A CA 1
ATOM 538 C C . GLU A 1 71 ? 2.268 -11.856 -24.937 1.00 49.75 71 GLU A C 1
ATOM 540 O O . GLU A 1 71 ? 2.545 -12.905 -25.513 1.00 49.75 71 GLU A O 1
ATOM 545 N N . THR A 1 72 ? 1.048 -11.629 -24.434 1.00 39.94 72 THR A N 1
ATOM 546 C CA . THR A 1 72 ? -0.223 -12.323 -24.732 1.00 39.94 72 THR A CA 1
ATOM 547 C C . THR A 1 72 ? -0.596 -13.633 -24.008 1.00 39.94 72 THR A C 1
ATOM 549 O O . THR A 1 72 ? -0.279 -14.739 -24.420 1.00 39.94 72 THR A O 1
ATOM 552 N N . LYS A 1 73 ? -1.557 -13.447 -23.087 1.00 43.09 73 LYS A N 1
ATOM 553 C CA . LYS A 1 73 ? -2.886 -14.095 -23.053 1.00 43.09 73 LYS A CA 1
ATOM 554 C C . LYS A 1 73 ? -3.025 -15.525 -22.478 1.00 43.09 73 LYS A C 1
ATOM 556 O O . LYS A 1 73 ? -2.544 -16.514 -23.014 1.00 43.09 73 LYS A O 1
ATOM 561 N N . THR A 1 74 ? -3.958 -15.570 -21.519 1.00 43.44 74 THR A N 1
ATOM 562 C CA . THR A 1 74 ? -4.889 -16.644 -21.102 1.00 43.44 74 THR A CA 1
ATOM 563 C C . THR A 1 74 ? -4.481 -17.701 -20.065 1.00 43.44 74 THR A C 1
ATOM 565 O O . THR A 1 74 ? -3.726 -18.623 -20.331 1.00 43.44 74 THR A O 1
ATOM 568 N N . GLU A 1 75 ? -5.190 -17.571 -18.934 1.00 41.72 75 GLU A N 1
ATOM 569 C CA . GLU A 1 75 ? -5.919 -18.592 -18.160 1.00 41.72 75 GLU A CA 1
ATOM 570 C C . GLU A 1 75 ? -5.196 -19.529 -17.170 1.00 41.72 75 GLU A C 1
ATOM 572 O O . GLU A 1 75 ? -4.553 -20.508 -17.518 1.00 41.72 75 GLU A O 1
ATOM 577 N N . ALA A 1 76 ? -5.484 -19.229 -15.894 1.00 44.00 76 ALA A N 1
ATOM 578 C CA . ALA A 1 76 ? -6.113 -20.109 -14.904 1.00 44.00 76 ALA A CA 1
ATOM 579 C C . ALA A 1 76 ? -5.388 -21.395 -14.460 1.00 44.00 76 ALA A C 1
ATOM 581 O O . ALA A 1 76 ? -5.470 -22.430 -15.109 1.00 44.00 76 ALA A O 1
ATOM 582 N N . ALA A 1 77 ? -4.851 -21.351 -13.233 1.00 34.41 77 ALA A N 1
ATOM 583 C CA . ALA A 1 77 ? -5.227 -22.267 -12.145 1.00 34.41 77 ALA A CA 1
ATOM 584 C C . ALA A 1 77 ? -4.600 -21.809 -10.809 1.00 34.41 77 ALA A C 1
ATOM 586 O O . ALA A 1 77 ? -3.415 -21.987 -10.552 1.00 34.41 77 ALA A O 1
ATOM 587 N N . GLU A 1 78 ? -5.427 -21.143 -10.005 1.00 37.84 78 GLU A N 1
ATOM 588 C CA . GLU A 1 78 ? -5.617 -21.316 -8.555 1.00 37.84 78 GLU A CA 1
ATOM 589 C C . GLU A 1 78 ? -4.428 -21.801 -7.687 1.00 37.84 78 GLU A C 1
ATOM 591 O O . GLU A 1 78 ? -4.045 -22.964 -7.729 1.00 37.84 78 GLU A O 1
ATOM 596 N N . TYR A 1 79 ? -3.943 -20.966 -6.752 1.00 38.25 79 TYR A N 1
ATOM 597 C CA . TYR A 1 79 ? -4.448 -20.934 -5.362 1.00 38.25 79 TYR A CA 1
ATOM 598 C C . TYR A 1 79 ? -3.625 -19.972 -4.464 1.00 38.25 79 TYR A C 1
ATOM 600 O O . TYR A 1 79 ? -2.507 -20.264 -4.057 1.00 38.25 79 TYR A O 1
ATOM 608 N N . ALA A 1 80 ? -4.260 -18.840 -4.135 1.00 46.59 80 ALA A N 1
ATOM 609 C CA . ALA A 1 80 ? -4.138 -18.008 -2.927 1.00 46.59 80 ALA A CA 1
ATOM 610 C C . ALA A 1 80 ? -2.760 -17.481 -2.450 1.00 46.59 80 ALA A C 1
ATOM 612 O O . ALA A 1 80 ? -2.064 -18.145 -1.696 1.00 46.59 80 ALA A O 1
ATOM 613 N N . GLU A 1 81 ? -2.512 -16.177 -2.629 1.00 37.94 81 GLU A N 1
ATOM 614 C CA . GLU A 1 81 ? -2.713 -15.184 -1.556 1.00 37.94 81 GLU A CA 1
ATOM 615 C C . GLU A 1 81 ? -2.594 -13.738 -2.078 1.00 37.94 81 GLU A C 1
ATOM 617 O O . GLU A 1 81 ? -1.643 -13.381 -2.759 1.00 37.94 81 GLU A O 1
ATOM 622 N N . GLN A 1 82 ? -3.557 -12.906 -1.668 1.00 41.44 82 GLN A N 1
ATOM 623 C CA . GLN A 1 82 ? -3.458 -11.444 -1.556 1.00 41.44 82 GLN A CA 1
ATOM 624 C C . GLN A 1 82 ? -3.322 -10.629 -2.852 1.00 41.44 82 GLN A C 1
ATOM 626 O O . GLN A 1 82 ? -2.342 -9.928 -3.077 1.00 41.44 82 GLN A O 1
ATOM 631 N N . ALA A 1 83 ? -4.407 -10.588 -3.624 1.00 42.25 83 ALA A N 1
ATOM 632 C CA . ALA A 1 83 ? -4.701 -9.454 -4.489 1.00 42.25 83 ALA A CA 1
ATOM 633 C C . ALA A 1 83 ? -5.965 -8.751 -3.975 1.00 42.25 83 ALA A C 1
ATOM 635 O O . ALA A 1 83 ? -7.075 -9.263 -4.098 1.00 42.25 83 ALA A O 1
ATOM 636 N N . ASN A 1 84 ? -5.807 -7.568 -3.392 1.00 36.53 84 ASN A N 1
ATOM 637 C CA . ASN A 1 84 ? -6.784 -6.513 -3.622 1.00 36.53 84 ASN A CA 1
ATOM 638 C C . ASN A 1 84 ? -5.990 -5.236 -3.868 1.00 36.53 84 ASN A C 1
ATOM 640 O O . ASN A 1 84 ? -5.603 -4.511 -2.956 1.00 36.53 84 ASN A O 1
ATOM 644 N N . HIS A 1 85 ? -5.624 -5.128 -5.138 1.00 35.97 85 HIS A N 1
ATOM 645 C CA . HIS A 1 85 ? -5.016 -3.987 -5.775 1.00 35.97 85 HIS A CA 1
ATOM 646 C C . HIS A 1 85 ? -6.071 -2.878 -5.791 1.00 35.97 85 HIS A C 1
ATOM 648 O O . HIS A 1 85 ? -7.160 -3.054 -6.339 1.00 35.97 85 HIS A O 1
ATOM 654 N N . GLU A 1 86 ? -5.755 -1.762 -5.146 1.00 44.22 86 GLU A N 1
ATOM 655 C CA . GLU A 1 86 ? -6.403 -0.485 -5.406 1.00 44.22 86 GLU A CA 1
ATOM 656 C C . GLU A 1 86 ? -6.137 -0.123 -6.871 1.00 44.22 86 GLU A C 1
ATOM 658 O O . GLU A 1 86 ? -4.990 0.067 -7.261 1.00 44.22 86 GLU A O 1
ATOM 663 N N . ALA A 1 87 ? -7.194 -0.064 -7.681 1.00 42.28 87 ALA A N 1
ATOM 664 C CA . ALA A 1 87 ? -7.153 0.508 -9.019 1.00 42.28 87 ALA A CA 1
ATOM 665 C C . ALA A 1 87 ? -7.961 1.812 -9.032 1.00 42.28 87 ALA A C 1
ATOM 667 O O . ALA A 1 87 ? -9.191 1.813 -8.957 1.00 42.28 87 ALA A O 1
ATOM 668 N N . GLU A 1 88 ? -7.179 2.885 -9.086 1.00 43.59 88 GLU A N 1
ATOM 669 C CA . GLU A 1 88 ? -7.338 4.085 -9.905 1.00 43.59 88 GLU A CA 1
ATOM 670 C C . GLU A 1 88 ? -8.517 5.053 -9.708 1.00 43.59 88 GLU A C 1
ATOM 672 O O . GLU A 1 88 ? -9.713 4.747 -9.717 1.00 43.59 88 GLU A O 1
ATOM 677 N N . ASP A 1 89 ? -8.060 6.298 -9.600 1.00 52.75 89 ASP A N 1
ATOM 678 C CA . ASP A 1 89 ? -8.730 7.576 -9.723 1.00 52.75 89 ASP A CA 1
ATOM 679 C C . ASP A 1 89 ? -9.039 7.865 -11.204 1.00 52.75 89 ASP A C 1
ATOM 681 O O . ASP A 1 89 ? -8.137 7.798 -12.033 1.00 52.75 89 ASP A O 1
ATOM 685 N N . ALA A 1 90 ? -10.301 8.172 -11.527 1.00 38.50 90 ALA A N 1
ATOM 686 C CA . ALA A 1 90 ? -10.683 9.113 -12.588 1.00 38.50 90 ALA A CA 1
ATOM 687 C C . ALA A 1 90 ? -12.215 9.292 -12.633 1.00 38.50 90 ALA A C 1
ATOM 689 O O . ALA A 1 90 ? -12.954 8.369 -12.962 1.00 38.50 90 ALA A O 1
ATOM 690 N N . ALA A 1 91 ? -12.631 10.515 -12.297 1.00 40.81 91 ALA A N 1
ATOM 691 C CA . ALA A 1 91 ? -13.785 11.284 -12.778 1.00 40.81 91 ALA A CA 1
ATOM 692 C C . ALA A 1 91 ? -15.207 10.664 -12.828 1.00 40.81 91 ALA A C 1
ATOM 694 O O . ALA A 1 91 ? -15.528 9.806 -13.640 1.00 40.81 91 ALA A O 1
ATOM 695 N N . GLU A 1 92 ? -16.068 11.288 -12.013 1.00 46.31 92 GLU A N 1
ATOM 696 C CA . GLU A 1 92 ? -17.490 11.605 -12.236 1.00 46.31 92 GLU A CA 1
ATOM 697 C C . GLU A 1 92 ? -18.470 10.458 -12.530 1.00 46.31 92 GLU A C 1
ATOM 699 O O . GLU A 1 92 ? -18.879 10.227 -13.658 1.00 46.31 92 GLU A O 1
ATOM 704 N N . ASP A 1 93 ? -18.972 9.848 -11.453 1.00 37.34 93 ASP A N 1
ATOM 705 C CA . ASP A 1 93 ? -20.390 9.497 -11.342 1.00 37.34 93 ASP A CA 1
ATOM 706 C C . ASP A 1 93 ? -20.776 9.508 -9.851 1.00 37.34 93 ASP A C 1
ATOM 708 O O . ASP A 1 93 ? -20.043 9.010 -8.992 1.00 37.34 93 ASP A O 1
ATOM 712 N N . ASP A 1 94 ? -21.909 10.130 -9.534 1.00 48.59 94 ASP A N 1
ATOM 713 C CA . ASP A 1 94 ? -22.388 10.536 -8.202 1.00 48.59 94 ASP A CA 1
ATOM 714 C C . ASP A 1 94 ? -22.844 9.352 -7.316 1.00 48.59 94 ASP A C 1
ATOM 716 O O . ASP A 1 94 ? -23.873 9.384 -6.643 1.00 48.59 94 ASP A O 1
ATOM 720 N N . LYS A 1 95 ? -22.096 8.244 -7.304 1.00 46.22 95 LYS A N 1
ATOM 721 C CA . LYS A 1 95 ? -22.323 7.112 -6.399 1.00 46.22 95 LYS A CA 1
ATOM 722 C C . LYS A 1 95 ? -20.986 6.627 -5.853 1.00 46.22 95 LYS A C 1
ATOM 724 O O . LYS A 1 95 ? -20.225 5.994 -6.584 1.00 46.22 95 LYS A O 1
ATOM 729 N N . PRO A 1 96 ? -20.661 6.888 -4.574 1.00 50.72 96 PRO A N 1
ATOM 730 C CA . PRO A 1 96 ? -19.404 6.425 -4.009 1.00 50.72 96 PRO A CA 1
ATOM 731 C C . PRO A 1 96 ? -19.335 4.898 -4.104 1.00 50.72 96 PRO A C 1
ATOM 733 O O . PRO A 1 96 ? -20.133 4.215 -3.460 1.00 50.72 96 PRO A O 1
ATOM 736 N N . LYS A 1 97 ? -18.379 4.381 -4.894 1.00 57.78 97 LYS A N 1
ATOM 737 C CA . LYS A 1 97 ? -18.042 2.952 -4.968 1.00 57.78 97 LYS A CA 1
ATOM 738 C C . LYS A 1 97 ? -17.929 2.426 -3.533 1.00 57.78 97 LYS A C 1
ATOM 740 O O . LYS A 1 97 ? -17.081 2.882 -2.760 1.00 57.78 97 LYS A O 1
ATOM 745 N N . LEU A 1 98 ? -18.842 1.538 -3.143 1.00 61.75 98 LEU A N 1
ATOM 746 C CA . LEU A 1 98 ? -18.798 0.888 -1.839 1.00 61.75 98 LEU A CA 1
ATOM 747 C C . LEU A 1 98 ? -17.548 0.006 -1.836 1.00 61.75 98 LEU A C 1
ATOM 749 O O . LEU A 1 98 ? -17.445 -0.932 -2.614 1.00 61.75 98 LEU A O 1
ATOM 753 N N . THR A 1 99 ? -16.572 0.348 -1.001 1.00 80.31 99 THR A N 1
ATOM 754 C CA . THR A 1 99 ? -15.410 -0.501 -0.721 1.00 80.31 99 THR A CA 1
ATOM 755 C C . THR A 1 99 ? -15.600 -1.157 0.640 1.00 80.31 99 THR A C 1
ATOM 757 O O . THR A 1 99 ? -16.257 -0.587 1.516 1.00 80.31 99 THR A O 1
ATOM 760 N N . ILE A 1 100 ? -15.008 -2.337 0.853 1.00 78.38 100 ILE A N 1
ATOM 761 C CA . ILE A 1 100 ? -15.101 -3.070 2.129 1.00 78.38 100 ILE A CA 1
ATOM 762 C C . ILE A 1 100 ? -14.682 -2.175 3.302 1.00 78.38 100 ILE A C 1
ATOM 764 O O . ILE A 1 100 ? -15.362 -2.143 4.327 1.00 78.38 100 ILE A O 1
ATOM 768 N N . SER A 1 101 ? -13.605 -1.401 3.140 1.00 76.50 101 SER A N 1
ATOM 769 C CA . SER A 1 101 ? -13.111 -0.465 4.156 1.00 76.50 101 SER A CA 1
ATOM 770 C C . SER A 1 101 ? -14.129 0.633 4.469 1.00 76.50 101 SER A C 1
ATOM 772 O O . SER A 1 101 ? -14.476 0.804 5.635 1.00 76.50 101 SER A O 1
ATOM 774 N N . ARG A 1 102 ? -14.690 1.312 3.454 1.00 80.62 102 ARG A N 1
ATOM 775 C CA . ARG A 1 102 ? -15.718 2.349 3.671 1.00 80.62 102 ARG A CA 1
ATOM 776 C C . ARG A 1 102 ? -16.994 1.787 4.282 1.00 80.62 102 ARG A C 1
ATOM 778 O O . ARG A 1 102 ? -17.592 2.423 5.148 1.00 80.62 102 ARG A O 1
ATOM 785 N N . LEU A 1 103 ? -17.426 0.612 3.830 1.00 83.88 103 LEU A N 1
ATOM 786 C CA . LEU A 1 103 ? -18.610 -0.050 4.363 1.00 83.88 103 LEU A CA 1
ATOM 787 C C . LEU A 1 103 ? -18.376 -0.441 5.828 1.00 83.88 103 LEU A C 1
ATOM 789 O O . LEU A 1 103 ? -19.204 -0.133 6.681 1.00 83.88 103 LEU A O 1
ATOM 793 N N . THR A 1 104 ? -17.214 -1.013 6.150 1.00 83.75 104 THR A N 1
ATOM 794 C CA . THR A 1 104 ? -16.835 -1.363 7.527 1.00 83.75 104 THR A CA 1
ATOM 795 C C . THR A 1 104 ? -16.753 -0.126 8.416 1.00 83.75 104 THR A C 1
ATOM 797 O O . THR A 1 104 ? -17.277 -0.140 9.524 1.00 83.75 104 THR A O 1
ATOM 800 N N . GLU A 1 105 ? -16.145 0.963 7.945 1.00 84.38 105 GLU A N 1
ATOM 801 C CA . GLU A 1 105 ? -16.086 2.239 8.665 1.00 84.38 105 GLU A CA 1
ATOM 802 C C . GLU A 1 105 ? -17.481 2.791 8.957 1.00 84.38 105 GLU A C 1
ATOM 804 O O . GLU A 1 105 ? -17.772 3.141 10.099 1.00 84.38 105 GLU A O 1
ATOM 809 N N . LYS A 1 106 ? -18.369 2.801 7.956 1.00 85.06 106 LYS A N 1
ATOM 810 C CA . LYS A 1 106 ? -19.757 3.253 8.109 1.00 85.06 106 LYS A CA 1
ATOM 811 C C . LYS A 1 106 ? -20.515 2.410 9.135 1.00 85.06 106 LYS A C 1
ATOM 813 O O . LYS A 1 106 ? -21.194 2.963 9.995 1.00 85.06 106 LYS A O 1
ATOM 818 N N . LEU A 1 107 ? -20.367 1.087 9.080 1.00 85.38 107 LEU A N 1
ATOM 819 C CA . LEU A 1 107 ? -20.997 0.167 10.029 1.00 85.38 107 LEU A CA 1
ATOM 820 C C . LEU A 1 107 ? -20.384 0.255 11.435 1.00 85.38 107 LEU A C 1
ATOM 822 O O . LEU A 1 107 ? -21.077 0.049 12.427 1.00 85.38 107 LEU A O 1
ATOM 826 N N . LEU A 1 108 ? -19.098 0.599 11.548 1.00 85.44 108 LEU A N 1
ATOM 827 C CA . LEU A 1 108 ? -18.436 0.801 12.836 1.00 85.44 108 LEU A CA 1
ATOM 828 C C . LEU A 1 108 ? -18.977 2.016 13.595 1.00 85.44 108 LEU A C 1
ATOM 830 O O . LEU A 1 108 ? -18.940 1.982 14.828 1.00 85.44 108 LEU A O 1
ATOM 834 N N . MET A 1 109 ? -19.503 3.026 12.893 1.00 83.31 109 MET A N 1
ATOM 835 C CA . MET A 1 109 ? -20.165 4.188 13.503 1.00 83.31 109 MET A CA 1
ATOM 836 C C . MET A 1 109 ? -21.570 3.877 14.035 1.00 83.31 109 MET A C 1
ATOM 838 O O . MET A 1 109 ? -22.077 4.621 14.866 1.00 83.31 109 MET A O 1
ATOM 842 N N . ASP A 1 110 ? -22.204 2.790 13.589 1.00 79.44 110 ASP A N 1
ATOM 843 C CA . ASP A 1 110 ? -23.562 2.435 14.005 1.00 79.44 110 ASP A CA 1
ATOM 844 C C . ASP A 1 110 ? -23.547 1.699 15.350 1.00 79.44 110 ASP A C 1
ATOM 846 O O . ASP A 1 110 ? -23.290 0.496 15.423 1.00 79.44 110 ASP A O 1
ATOM 850 N N . GLU A 1 111 ? -23.802 2.412 16.444 1.00 76.88 111 GLU A N 1
ATOM 851 C CA . GLU A 1 111 ? -23.793 1.882 17.816 1.00 76.88 111 GLU A CA 1
ATOM 852 C C . GLU A 1 111 ? -24.677 0.647 18.031 1.00 76.88 111 GLU A C 1
ATOM 854 O O . GLU A 1 111 ? -24.402 -0.134 18.941 1.00 76.88 111 GLU A O 1
ATOM 859 N N . THR A 1 112 ? -25.652 0.396 17.158 1.00 77.00 112 THR A N 1
ATOM 860 C CA . THR A 1 112 ? -26.565 -0.745 17.280 1.00 77.00 112 THR A CA 1
ATOM 861 C C . THR A 1 112 ? -25.951 -2.083 16.854 1.00 77.00 112 THR A C 1
ATOM 863 O O . THR A 1 112 ? -26.450 -3.122 17.273 1.00 77.00 112 THR A O 1
ATOM 866 N N . LEU A 1 113 ? -24.845 -2.081 16.092 1.00 79.50 113 LEU A N 1
ATOM 867 C CA . LEU A 1 113 ? -24.306 -3.291 15.447 1.00 79.50 113 LEU A CA 1
ATOM 868 C C . LEU A 1 113 ? -23.096 -3.911 16.157 1.00 79.50 113 LEU A C 1
ATOM 870 O O . LEU A 1 113 ? -22.026 -3.318 16.267 1.00 79.50 113 LEU A O 1
ATOM 874 N N . GLY A 1 114 ? -23.181 -5.162 16.589 1.00 79.19 114 GLY A N 1
ATOM 875 C CA . GLY A 1 114 ? -22.021 -5.913 17.071 1.00 79.19 114 GLY A CA 1
ATOM 876 C C . GLY A 1 114 ? -20.983 -6.180 15.970 1.00 79.19 114 GLY A C 1
ATOM 877 O O . GLY A 1 114 ? -21.299 -6.205 14.787 1.00 79.19 114 GLY A O 1
ATOM 878 N N . TYR A 1 115 ? -19.725 -6.466 16.335 1.00 81.06 115 TYR A N 1
ATOM 879 C CA . TYR A 1 115 ? -18.692 -6.806 15.336 1.00 81.06 115 TYR A CA 1
ATOM 880 C C . TYR A 1 115 ? -19.051 -8.026 14.472 1.00 81.06 115 TYR A C 1
ATOM 882 O O . TYR A 1 115 ? -18.589 -8.102 13.341 1.00 81.06 115 TYR A O 1
ATOM 890 N N . ALA A 1 116 ? -19.842 -8.970 14.992 1.00 80.56 116 ALA A N 1
ATOM 891 C CA . ALA A 1 116 ? -20.342 -10.105 14.215 1.00 80.56 116 ALA A CA 1
ATOM 892 C C . ALA A 1 116 ? -21.339 -9.649 13.136 1.00 80.56 116 ALA A C 1
ATOM 894 O O . ALA A 1 116 ? -21.159 -9.975 11.973 1.00 80.56 116 ALA A O 1
ATOM 895 N N . GLU A 1 117 ? -22.291 -8.786 13.490 1.00 83.81 117 GLU A N 1
ATOM 896 C CA . GLU A 1 117 ? -23.283 -8.247 12.549 1.00 83.81 117 GLU A CA 1
ATOM 897 C C . GLU A 1 117 ? -22.641 -7.357 11.478 1.00 83.81 117 GLU A C 1
ATOM 899 O O . GLU A 1 117 ? -23.081 -7.324 10.331 1.00 83.81 117 GLU A O 1
ATOM 904 N N . ILE A 1 118 ? -21.563 -6.650 11.835 1.00 85.94 118 ILE A N 1
ATOM 905 C CA . ILE A 1 118 ? -20.755 -5.900 10.868 1.00 85.94 118 ILE A CA 1
ATOM 906 C C . ILE A 1 118 ? -20.115 -6.856 9.857 1.00 85.94 118 ILE A C 1
ATOM 908 O O . ILE A 1 118 ? -20.136 -6.568 8.665 1.00 85.94 118 ILE A O 1
ATOM 912 N N . VAL A 1 119 ? -19.574 -7.994 10.308 1.00 85.50 119 VAL A N 1
ATOM 913 C CA . VAL A 1 119 ? -19.016 -9.015 9.407 1.00 85.50 119 VAL A CA 1
ATOM 914 C C . VAL A 1 119 ? -20.101 -9.576 8.497 1.00 85.50 119 VAL A C 1
ATOM 916 O O . VAL A 1 119 ? -19.886 -9.615 7.292 1.00 85.50 119 VAL A O 1
ATOM 919 N N . ASP A 1 120 ? -21.268 -9.927 9.039 1.00 83.56 120 ASP A N 1
ATOM 920 C CA . ASP A 1 120 ? -22.368 -10.490 8.251 1.00 83.56 120 ASP A CA 1
ATOM 921 C C . ASP A 1 120 ? -22.823 -9.526 7.147 1.00 83.56 120 ASP A C 1
ATOM 923 O O . ASP A 1 120 ? -23.012 -9.937 6.005 1.00 83.56 120 ASP A O 1
ATOM 927 N N . ARG A 1 121 ? -22.918 -8.223 7.444 1.00 83.56 121 ARG A N 1
ATOM 928 C CA . ARG A 1 121 ? -23.247 -7.200 6.435 1.00 83.56 121 ARG A CA 1
ATOM 929 C C . ARG A 1 121 ? -22.143 -6.999 5.404 1.00 83.56 121 ARG A C 1
ATOM 931 O O . ARG A 1 121 ? -22.441 -6.775 4.237 1.00 83.56 121 ARG A O 1
ATOM 938 N N . VAL A 1 122 ? -20.878 -7.068 5.818 1.00 83.81 122 VAL A N 1
ATOM 939 C CA . VAL A 1 122 ? -19.748 -6.975 4.886 1.00 83.81 122 VAL A CA 1
ATOM 940 C C . VAL A 1 122 ? -19.727 -8.179 3.947 1.00 83.81 122 VAL A C 1
ATOM 942 O O . VAL A 1 122 ? -19.506 -7.992 2.760 1.00 83.81 122 VAL A O 1
ATOM 945 N N . VAL A 1 123 ? -19.972 -9.390 4.452 1.00 85.50 123 VAL A N 1
ATOM 946 C CA . VAL A 1 123 ? -20.003 -10.620 3.643 1.00 85.50 123 VAL A CA 1
ATOM 947 C C . VAL A 1 123 ? -21.249 -10.675 2.755 1.00 85.50 123 VAL A C 1
ATOM 949 O O . VAL A 1 123 ? -21.172 -11.169 1.637 1.00 85.50 123 VAL A O 1
ATOM 952 N N . ALA A 1 124 ? -22.382 -10.131 3.208 1.00 83.56 124 ALA A N 1
ATOM 953 C CA . ALA A 1 124 ? -23.587 -10.019 2.386 1.00 83.56 124 ALA A CA 1
ATOM 954 C C . ALA A 1 124 ? -23.370 -9.123 1.155 1.00 83.56 124 ALA A C 1
ATOM 956 O O . ALA A 1 124 ? -23.835 -9.461 0.070 1.00 83.56 124 ALA A O 1
ATOM 957 N N . GLU A 1 125 ? -22.646 -8.012 1.320 1.00 80.62 125 GLU A N 1
ATOM 958 C CA . GLU A 1 125 ? -22.347 -7.086 0.221 1.00 80.62 125 GLU A CA 1
ATOM 959 C C . GLU A 1 125 ? -21.127 -7.529 -0.608 1.00 80.62 125 GLU A C 1
ATOM 961 O O . GLU A 1 125 ? -21.054 -7.285 -1.810 1.00 80.62 125 GLU A O 1
ATOM 966 N N . PHE A 1 126 ? -20.166 -8.201 0.035 1.00 81.31 126 PHE A N 1
ATOM 967 C CA . PHE A 1 126 ? -18.932 -8.705 -0.566 1.00 81.31 126 PHE A CA 1
ATOM 968 C C . PHE A 1 126 ? -18.722 -10.179 -0.185 1.00 81.31 126 PHE A C 1
ATOM 970 O O . PHE A 1 126 ? -17.981 -10.468 0.760 1.00 81.31 126 PHE A O 1
ATOM 977 N N . PRO A 1 127 ? -19.330 -11.131 -0.914 1.00 76.94 127 PRO A N 1
ATOM 978 C CA . PRO A 1 127 ? -19.248 -12.555 -0.579 1.00 76.94 127 PRO A CA 1
ATOM 979 C C . PRO A 1 127 ? -17.820 -13.116 -0.657 1.00 76.94 127 PRO A C 1
ATOM 981 O O . PRO A 1 127 ? -17.480 -14.034 0.086 1.00 76.94 127 PRO A O 1
ATOM 984 N N . ASP A 1 128 ? -16.953 -12.521 -1.481 1.00 76.88 128 ASP A N 1
ATOM 985 C CA . ASP A 1 128 ? -15.538 -12.899 -1.592 1.00 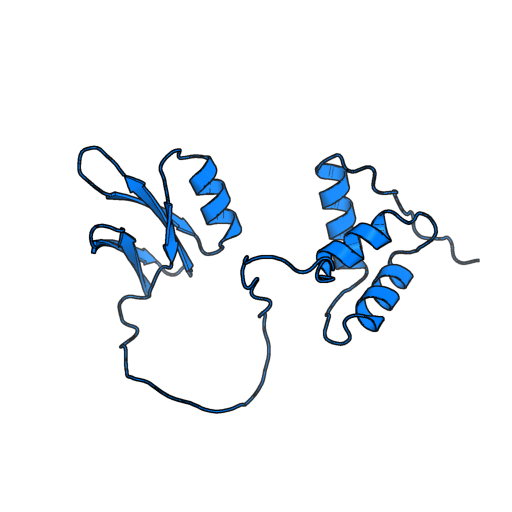76.88 128 ASP A CA 1
ATOM 986 C C . ASP A 1 128 ? -14.653 -12.310 -0.473 1.00 76.88 128 ASP A C 1
ATOM 988 O O . ASP A 1 128 ? -13.457 -12.610 -0.373 1.00 76.88 128 ASP A O 1
ATOM 992 N N . ALA A 1 129 ? -15.206 -11.450 0.391 1.00 76.31 129 ALA A N 1
ATOM 993 C CA . ALA A 1 129 ? -14.441 -10.780 1.432 1.00 76.3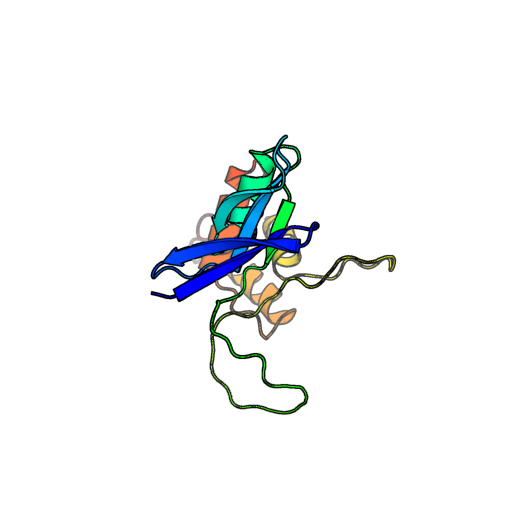1 129 ALA A CA 1
ATOM 994 C C . ALA A 1 129 ? -14.115 -11.724 2.598 1.00 76.31 129 ALA A C 1
ATOM 996 O O . ALA A 1 129 ? -14.991 -12.205 3.314 1.00 76.31 129 ALA A O 1
ATOM 997 N N . LYS A 1 130 ? -12.821 -11.887 2.898 1.00 81.81 130 LYS A N 1
ATOM 998 C CA . LYS A 1 130 ? -12.326 -12.635 4.073 1.00 81.81 130 LYS A CA 1
ATOM 999 C C . LYS A 1 130 ? -12.400 -11.818 5.371 1.00 81.81 130 LYS A C 1
ATOM 1001 O O . LYS A 1 130 ? -11.466 -11.806 6.177 1.00 81.81 130 LYS A O 1
ATOM 1006 N N . THR A 1 131 ? -13.487 -11.080 5.560 1.00 81.75 131 THR A N 1
ATOM 1007 C CA . THR A 1 131 ? -13.662 -10.189 6.710 1.00 81.75 131 THR A CA 1
ATOM 1008 C C . THR A 1 131 ? -13.947 -11.010 7.962 1.00 81.75 131 THR A C 1
ATOM 1010 O O . THR A 1 131 ? -14.775 -11.913 7.955 1.00 81.75 131 THR A O 1
ATOM 1013 N N . THR A 1 132 ? -13.259 -10.710 9.063 1.00 83.12 132 THR A N 1
ATOM 1014 C CA . THR A 1 132 ? -13.431 -11.411 10.342 1.00 83.12 132 THR A CA 1
ATOM 1015 C C . THR A 1 132 ? -13.688 -10.416 11.463 1.00 83.12 132 THR A C 1
ATOM 1017 O O . THR A 1 132 ? -13.306 -9.249 11.394 1.00 83.12 132 THR A O 1
ATOM 1020 N N . THR A 1 133 ? -14.265 -10.878 12.571 1.00 83.81 133 THR A N 1
ATOM 1021 C CA . THR A 1 133 ? -14.480 -10.028 13.755 1.00 83.81 133 THR A CA 1
ATOM 1022 C C . THR A 1 133 ? -13.172 -9.428 14.279 1.00 83.81 133 THR A C 1
ATOM 1024 O O . THR A 1 133 ? -13.147 -8.293 14.756 1.00 83.81 133 THR A O 1
ATOM 1027 N N . ARG A 1 134 ? -12.059 -10.161 14.139 1.00 79.00 134 ARG A N 1
ATOM 1028 C CA . ARG A 1 134 ? -10.714 -9.699 14.498 1.00 79.00 134 ARG A CA 1
ATOM 1029 C C . ARG A 1 134 ? -10.227 -8.576 13.583 1.00 79.00 134 ARG A C 1
ATOM 1031 O O . ARG A 1 134 ? -9.664 -7.608 14.095 1.00 79.00 134 ARG A O 1
ATOM 1038 N N . SER A 1 135 ? -10.437 -8.682 12.267 1.00 78.38 135 SER A N 1
ATOM 1039 C CA . SER A 1 135 ? -10.045 -7.618 11.334 1.00 78.38 135 SER A CA 1
ATOM 1040 C C . SER A 1 135 ? -10.876 -6.355 11.569 1.00 78.38 135 SER A C 1
ATOM 1042 O O . SER A 1 135 ? -10.303 -5.276 11.699 1.00 78.38 135 SER A O 1
ATOM 1044 N N . VAL A 1 136 ? -12.190 -6.487 11.778 1.00 83.62 136 VAL A N 1
ATOM 1045 C CA . VAL A 1 136 ? -13.081 -5.361 12.115 1.00 83.62 136 VAL A CA 1
ATOM 1046 C C . VAL A 1 136 ? -12.671 -4.686 13.430 1.00 83.62 136 VAL A C 1
ATOM 1048 O O . VAL A 1 136 ? -12.572 -3.460 13.500 1.00 83.62 136 VAL A O 1
ATOM 1051 N N . ALA A 1 137 ? -12.359 -5.461 14.473 1.00 82.31 137 ALA A N 1
ATOM 1052 C CA . ALA A 1 137 ? -11.890 -4.911 15.746 1.00 82.31 137 ALA A CA 1
ATOM 1053 C C . ALA A 1 137 ? -10.542 -4.177 15.611 1.00 82.31 137 ALA A C 1
ATOM 1055 O O . ALA A 1 137 ? -10.322 -3.158 16.272 1.00 82.31 137 ALA A O 1
ATOM 1056 N N . SER A 1 138 ? -9.650 -4.671 14.746 1.00 80.75 138 SER A N 1
ATOM 1057 C CA . SER A 1 138 ? -8.376 -4.014 14.448 1.00 80.75 138 SER A CA 1
ATOM 1058 C C . SER A 1 138 ? -8.586 -2.675 13.737 1.00 80.75 138 SER A C 1
ATOM 1060 O O . SER A 1 138 ? -7.994 -1.681 14.158 1.00 80.75 138 SER A O 1
ATOM 1062 N N . VAL A 1 139 ? -9.482 -2.615 12.746 1.00 80.69 139 VAL A N 1
ATOM 1063 C CA . VAL A 1 139 ? -9.865 -1.367 12.060 1.00 80.69 139 VAL A CA 1
ATOM 1064 C C . VAL A 1 139 ? -10.461 -0.367 13.053 1.00 80.69 139 VAL A C 1
ATOM 1066 O O . VAL A 1 139 ? -10.010 0.774 13.123 1.00 80.69 139 VAL A O 1
ATOM 1069 N N . ALA A 1 140 ? -11.384 -0.808 13.913 1.00 83.12 140 ALA A N 1
ATOM 1070 C CA . ALA A 1 140 ? -11.962 0.036 14.958 1.00 83.12 140 ALA A CA 1
ATOM 1071 C C . ALA A 1 140 ? -10.892 0.625 15.894 1.00 83.12 140 ALA A C 1
ATOM 1073 O O . ALA A 1 140 ? -10.947 1.802 16.245 1.00 83.12 140 ALA A O 1
ATOM 1074 N N . ALA A 1 141 ? -9.896 -0.171 16.293 1.00 81.88 141 ALA A N 1
ATOM 1075 C CA . ALA A 1 141 ? -8.797 0.302 17.131 1.00 81.88 141 ALA A CA 1
ATOM 1076 C C . ALA A 1 141 ? -7.923 1.348 16.418 1.00 81.88 141 ALA A C 1
ATOM 1078 O O . ALA A 1 141 ? -7.539 2.345 17.033 1.00 81.88 141 ALA A O 1
ATOM 1079 N N . VAL A 1 142 ? -7.639 1.152 15.126 1.00 82.19 142 VAL A N 1
ATOM 1080 C CA . VAL A 1 142 ? -6.890 2.121 14.311 1.00 82.19 142 VAL A CA 1
ATOM 1081 C C . VAL A 1 142 ? -7.657 3.437 14.182 1.00 82.19 142 VAL A C 1
ATOM 1083 O O . VAL A 1 142 ? -7.059 4.495 14.360 1.00 82.19 142 VAL A O 1
ATOM 1086 N N . LEU A 1 143 ? -8.969 3.393 13.948 1.00 80.06 143 LEU A N 1
ATOM 1087 C CA . LEU A 1 143 ? -9.809 4.592 13.854 1.00 80.06 143 LEU A CA 1
ATOM 1088 C C . LEU A 1 143 ? -9.851 5.374 15.173 1.00 80.06 143 LEU A C 1
ATOM 1090 O O . LEU A 1 143 ? -9.646 6.585 15.170 1.00 80.06 143 LEU A O 1
ATOM 1094 N N . ARG A 1 144 ? -9.990 4.688 16.318 1.00 83.25 144 ARG A N 1
ATOM 1095 C CA . ARG A 1 144 ? -9.889 5.342 17.639 1.00 83.25 144 ARG A CA 1
ATOM 1096 C C . ARG A 1 144 ? -8.526 5.994 17.848 1.00 83.25 144 ARG A C 1
ATOM 1098 O O . ARG A 1 144 ? -8.449 7.113 18.342 1.00 83.25 144 ARG A O 1
ATOM 1105 N N . LYS A 1 145 ? -7.445 5.321 17.438 1.00 81.25 145 LYS A N 1
ATOM 1106 C CA . LYS A 1 145 ? -6.084 5.873 17.514 1.00 81.25 145 LYS A CA 1
ATOM 1107 C C . LYS A 1 145 ? -5.916 7.125 16.645 1.00 81.25 145 LYS A C 1
ATOM 1109 O O . LYS A 1 145 ? -5.150 8.008 17.011 1.00 81.25 145 LYS A O 1
ATOM 1114 N N . LYS A 1 146 ? -6.629 7.206 15.518 1.00 78.44 146 LYS A N 1
ATOM 1115 C CA . LYS A 1 146 ? -6.664 8.375 14.627 1.00 78.44 146 LYS A CA 1
ATOM 1116 C C . LYS A 1 146 ? -7.588 9.500 15.126 1.00 78.44 146 LYS A C 1
ATOM 1118 O O . LYS A 1 146 ? -7.662 10.535 14.478 1.00 78.44 146 LYS A O 1
ATOM 1123 N N . GLY A 1 147 ? -8.264 9.321 16.263 1.00 76.69 147 GLY A N 1
ATOM 1124 C CA . GLY A 1 147 ? -9.157 10.324 16.851 1.00 76.69 147 GLY A CA 1
ATOM 1125 C C . GLY A 1 147 ? -10.603 10.254 16.355 1.00 76.69 147 GLY A C 1
ATOM 1126 O O . GLY A 1 147 ? -11.408 11.107 16.716 1.00 76.69 147 GLY A O 1
ATOM 1127 N N . THR A 1 148 ? -10.965 9.244 15.560 1.00 81.1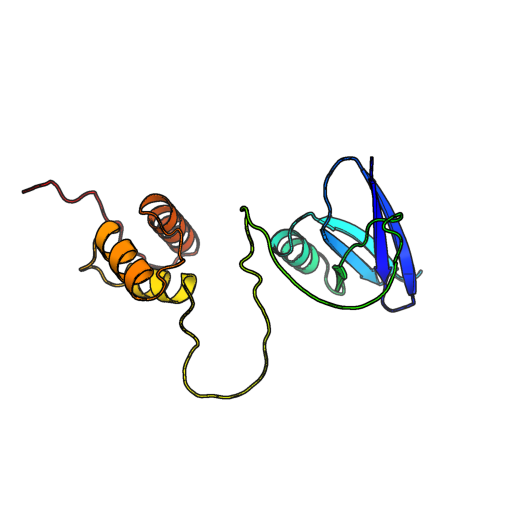9 148 THR A N 1
ATOM 1128 C CA . THR A 1 148 ? -12.356 9.031 15.149 1.00 81.19 148 THR A CA 1
ATOM 1129 C C . THR A 1 148 ? -13.162 8.465 16.327 1.00 81.19 148 THR A C 1
ATOM 1131 O O . THR A 1 148 ? -12.706 7.495 16.948 1.00 81.19 148 THR A O 1
ATOM 1134 N N . PRO A 1 149 ? -14.353 9.013 16.645 1.00 74.69 149 PRO A N 1
ATOM 1135 C CA . PRO A 1 149 ? -15.158 8.593 17.793 1.00 74.69 149 PRO A CA 1
ATOM 1136 C C . PRO A 1 149 ? -15.874 7.260 17.520 1.00 74.69 149 PRO A C 1
ATOM 1138 O O . PRO A 1 149 ? -17.092 7.198 17.413 1.00 74.69 149 PRO A O 1
ATOM 1141 N N . VAL A 1 150 ? -15.110 6.172 17.385 1.00 78.31 150 VAL A N 1
ATOM 1142 C CA . VAL A 1 150 ? -15.660 4.828 17.165 1.00 78.31 150 VAL A CA 1
ATOM 1143 C C . VAL A 1 150 ? -16.065 4.201 18.504 1.00 78.31 150 VAL A C 1
ATOM 1145 O O . VAL A 1 150 ? -15.186 3.982 19.352 1.00 78.31 150 VAL A O 1
ATOM 1148 N N . PRO A 1 151 ? -17.342 3.813 18.682 1.00 75.69 151 PRO A N 1
ATOM 1149 C CA . PRO A 1 151 ? -17.853 3.226 19.918 1.00 75.69 151 PRO A CA 1
ATOM 1150 C C . PRO A 1 151 ? -17.024 2.031 20.399 1.00 75.69 151 PRO A C 1
ATOM 1152 O O . PRO A 1 151 ? -16.682 1.119 19.635 1.00 75.69 151 PRO A O 1
ATOM 1155 N N . THR A 1 152 ? -16.668 2.010 21.683 1.00 68.75 152 THR A N 1
ATOM 1156 C CA . THR A 1 152 ? -15.975 0.885 22.329 1.00 68.75 152 THR A CA 1
ATOM 1157 C C . THR A 1 152 ? -16.969 -0.228 22.638 1.00 68.75 152 THR A C 1
ATOM 1159 O O . THR A 1 152 ? -17.521 -0.323 23.730 1.00 68.75 152 THR A O 1
ATOM 1162 N N . ARG A 1 153 ? -17.175 -1.119 21.666 1.00 67.25 153 ARG A N 1
ATOM 1163 C CA . ARG A 1 153 ? -18.024 -2.303 21.834 1.00 67.25 153 ARG A CA 1
ATOM 1164 C C . ARG A 1 153 ? -17.333 -3.298 22.766 1.00 67.25 153 ARG A C 1
ATOM 1166 O O . ARG A 1 153 ? -16.376 -3.970 22.376 1.00 67.25 153 ARG A O 1
ATOM 1173 N N . ARG A 1 154 ? -17.780 -3.368 24.022 1.00 54.97 154 ARG A N 1
ATOM 1174 C CA . ARG A 1 154 ? -17.485 -4.509 24.901 1.00 54.97 154 ARG A CA 1
ATOM 1175 C C . ARG A 1 154 ? -18.318 -5.696 24.422 1.00 54.97 154 ARG A C 1
ATOM 1177 O O . ARG A 1 154 ? -19.406 -5.498 23.891 1.00 54.97 154 ARG A O 1
ATOM 1184 N N . LYS A 1 155 ? -17.791 -6.916 24.583 1.00 48.84 155 LYS A N 1
ATOM 1185 C CA . LYS A 1 155 ? -18.536 -8.154 24.304 1.00 48.84 155 LYS A CA 1
ATOM 1186 C C . LYS A 1 155 ? -19.918 -8.036 24.944 1.00 48.84 155 LYS A C 1
ATOM 1188 O O . LYS A 1 155 ? -19.990 -7.813 26.152 1.00 48.84 155 LYS A O 1
ATOM 1193 N N . SER A 1 156 ? -20.975 -8.177 24.149 1.00 45.84 156 SER A N 1
ATOM 1194 C CA . SER A 1 156 ? -22.303 -8.421 24.689 1.00 45.84 156 SER A CA 1
ATOM 1195 C C . SER A 1 156 ? -22.197 -9.647 25.591 1.00 45.84 156 SER A C 1
ATOM 1197 O O . SER A 1 156 ? -21.755 -10.721 25.172 1.00 45.84 156 SER A O 1
ATOM 1199 N N . ALA A 1 157 ? -22.510 -9.448 26.871 1.00 43.69 157 ALA A N 1
ATOM 1200 C CA . ALA A 1 157 ? -22.834 -10.550 27.749 1.00 43.69 157 ALA A CA 1
ATOM 1201 C C . ALA A 1 157 ? -24.007 -11.275 27.086 1.00 43.69 157 ALA A C 1
ATOM 1203 O O . ALA A 1 157 ? -25.027 -10.666 26.775 1.00 43.69 157 ALA A O 1
ATOM 1204 N N . LYS A 1 158 ? -23.785 -12.547 26.776 1.00 37.84 158 LYS A N 1
ATOM 1205 C CA . LYS A 1 158 ? -24.788 -13.463 26.250 1.00 37.84 158 LYS A CA 1
ATOM 1206 C C . LYS A 1 158 ? -25.967 -13.450 27.235 1.00 37.84 158 LYS A C 1
ATOM 1208 O O . LYS A 1 158 ? -25.760 -13.832 28.386 1.00 37.84 158 LYS A O 1
ATOM 1213 N N . SER A 1 159 ? -27.122 -12.928 26.819 1.00 37.47 159 SER A N 1
ATOM 1214 C CA . SER A 1 159 ? -28.392 -13.190 27.505 1.00 37.47 159 SER A CA 1
ATOM 1215 C C . SER A 1 159 ? -28.977 -14.503 27.013 1.00 37.47 159 SER A C 1
ATOM 1217 O O . SER A 1 159 ? -28.627 -14.915 25.882 1.00 37.47 159 SER A O 1
#